Protein AF-A0A2M9P3X7-F1 (afdb_monomer_lite)

Secondary structure (DSSP, 8-state):
-HHHHHHHHHHHHHHTTBSSTT-SSB-TT--HHHHHHHHHHHHHSPSSHHHHHHHHHHHHHHHHHHHHHHHHHHHHHHHHHHHTTBSSTT--SB-TT--HHHHHHHHHHH-

Foldseek 3Di:
DVLVVLLVVLVCLLCQQAPHPVLQHGDPPRDPVSLVVSVVSLVPHDDDDSSVVSVVSSVSSVVNNVVVVVVVVLVVVLVVLQQQQAPHPVSPHGDPPRDVVSVVVSVVSVD

Structure (mmCIF, N/CA/C/O backbone):
data_AF-A0A2M9P3X7-F1
#
_entry.id   AF-A0A2M9P3X7-F1
#
loop_
_atom_site.group_PDB
_atom_site.id
_atom_site.type_symbol
_atom_site.label_atom_id
_atom_site.label_alt_id
_atom_site.label_comp_id
_atom_site.label_asym_id
_atom_site.label_entity_id
_atom_site.label_seq_id
_atom_site.pdbx_PDB_ins_code
_atom_site.Cartn_x
_atom_site.Cartn_y
_atom_site.Cartn_z
_atom_site.occupancy
_atom_site.B_iso_or_equiv
_atom_site.auth_seq_id
_atom_site.auth_comp_id
_atom_site.auth_asym_id
_atom_site.auth_atom_id
_atom_site.pdbx_PDB_model_num
ATOM 1 N N . GLU A 1 1 ? -15.284 0.273 28.604 1.00 72.06 1 GLU A N 1
ATOM 2 C CA . GLU A 1 1 ? -13.844 0.484 28.878 1.00 72.06 1 GLU A CA 1
ATOM 3 C C . GLU A 1 1 ? -12.901 -0.375 28.037 1.00 72.06 1 GLU A C 1
ATOM 5 O O . GLU A 1 1 ? -12.272 0.196 27.159 1.00 72.06 1 GLU A O 1
ATOM 10 N N . GLU A 1 2 ? -12.766 -1.693 28.238 1.00 82.50 2 GLU A N 1
ATOM 11 C CA . GLU A 1 2 ? -11.748 -2.477 27.496 1.00 82.50 2 GLU A CA 1
ATOM 12 C C . GLU A 1 2 ? -12.079 -2.642 26.002 1.00 82.50 2 GLU A C 1
ATOM 14 O O . GLU A 1 2 ? -11.271 -2.272 25.156 1.00 82.50 2 GLU A O 1
ATOM 19 N N . ALA A 1 3 ? -13.306 -3.052 25.666 1.00 83.31 3 ALA A N 1
ATOM 20 C CA . ALA A 1 3 ? -13.748 -3.177 24.271 1.00 83.31 3 ALA A CA 1
ATOM 21 C C . ALA A 1 3 ? -13.708 -1.843 23.494 1.00 83.31 3 ALA A C 1
ATOM 23 O O . ALA A 1 3 ? -13.376 -1.813 22.313 1.00 83.31 3 ALA A O 1
ATOM 24 N N . GLU A 1 4 ? -13.999 -0.719 24.156 1.00 89.25 4 GLU A N 1
ATOM 25 C CA . GLU A 1 4 ? -13.899 0.616 23.545 1.00 89.25 4 GLU A CA 1
ATOM 26 C C . GLU A 1 4 ? -12.440 1.019 23.306 1.00 89.25 4 GLU A C 1
ATOM 28 O O . GLU A 1 4 ? -12.136 1.640 22.288 1.00 89.25 4 GLU A O 1
ATOM 33 N N . LYS A 1 5 ? -11.518 0.644 24.207 1.00 92.44 5 LYS A N 1
ATOM 34 C CA . LYS A 1 5 ? -10.079 0.838 23.986 1.00 92.44 5 LYS A CA 1
ATOM 35 C C . LYS A 1 5 ? -9.573 0.009 22.815 1.00 92.44 5 LYS A C 1
ATOM 37 O O . LYS A 1 5 ? -8.822 0.538 22.003 1.00 92.44 5 LYS A O 1
ATOM 42 N N . GLU A 1 6 ? -9.982 -1.252 22.713 1.00 93.94 6 GLU A N 1
ATOM 43 C CA . GLU A 1 6 ? -9.617 -2.109 21.580 1.00 93.94 6 GLU A CA 1
ATOM 44 C C . GLU A 1 6 ? -10.154 -1.550 20.261 1.00 93.94 6 GLU A C 1
ATOM 46 O O . GLU A 1 6 ? -9.425 -1.491 19.272 1.00 93.94 6 GLU A O 1
ATOM 51 N N . GLN A 1 7 ? -11.398 -1.065 20.253 1.00 94.56 7 GLN A N 1
ATOM 52 C CA . GLN A 1 7 ? -11.996 -0.426 19.084 1.00 94.56 7 GLN A CA 1
ATOM 53 C C . GLN A 1 7 ? -11.255 0.857 18.689 1.00 94.56 7 GLN A C 1
ATOM 55 O O . GLN A 1 7 ? -10.978 1.063 17.507 1.00 94.56 7 GLN A O 1
ATOM 60 N N . ALA A 1 8 ? -10.889 1.700 19.658 1.00 96.50 8 ALA A N 1
ATOM 61 C CA . ALA A 1 8 ? -10.112 2.910 19.409 1.00 96.50 8 ALA A CA 1
ATOM 62 C C . ALA A 1 8 ? -8.691 2.602 18.903 1.00 96.50 8 ALA A C 1
ATOM 64 O O . ALA A 1 8 ? -8.217 3.273 17.986 1.00 96.50 8 ALA A O 1
ATOM 65 N N . ASP A 1 9 ? -8.026 1.582 19.455 1.00 97.06 9 ASP A N 1
ATOM 66 C CA . ASP A 1 9 ? -6.707 1.122 19.002 1.00 97.06 9 ASP A CA 1
ATOM 67 C C . ASP A 1 9 ? -6.764 0.582 17.568 1.00 97.06 9 ASP A C 1
ATOM 69 O O . ASP A 1 9 ? -5.980 1.006 16.717 1.00 97.06 9 ASP A O 1
ATOM 73 N N . ALA A 1 10 ? -7.730 -0.291 17.271 1.00 97.94 10 ALA A N 1
ATOM 74 C CA . ALA A 1 10 ? -7.929 -0.836 15.932 1.00 97.94 10 ALA A CA 1
ATOM 75 C C . ALA A 1 10 ? -8.238 0.271 14.919 1.00 97.94 10 ALA A C 1
ATOM 77 O O . ALA A 1 10 ? -7.602 0.331 13.867 1.00 97.94 10 ALA A O 1
ATOM 78 N N . LYS A 1 11 ? -9.148 1.192 15.258 1.00 98.06 11 LYS A N 1
ATOM 79 C CA . LYS A 1 11 ? -9.461 2.349 14.416 1.00 98.06 11 LYS A CA 1
ATOM 80 C C . LYS A 1 11 ? -8.215 3.183 14.141 1.00 98.06 11 LYS A C 1
ATOM 82 O O . LYS A 1 11 ? -7.917 3.455 12.984 1.00 98.06 11 LYS A O 1
ATOM 87 N N . LYS A 1 12 ? -7.454 3.532 15.183 1.00 97.88 12 LYS A N 1
ATOM 88 C CA . LYS A 1 12 ? -6.229 4.321 15.038 1.00 97.88 12 LYS A CA 1
ATOM 89 C C . LYS A 1 12 ? -5.220 3.624 14.127 1.00 97.88 12 LYS A C 1
ATOM 91 O O . LYS A 1 12 ? -4.704 4.266 13.224 1.00 97.88 1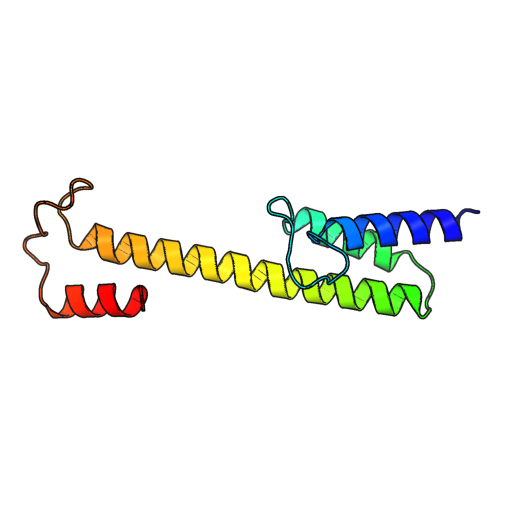2 LYS A O 1
ATOM 96 N N . LYS A 1 13 ? -4.958 2.330 14.333 1.00 98.12 13 LYS A N 1
ATOM 97 C CA . LYS A 1 13 ? -4.005 1.560 13.516 1.00 98.12 13 LYS A CA 1
ATOM 98 C C . LYS A 1 13 ? -4.408 1.494 12.050 1.00 98.12 13 LYS A C 1
ATOM 100 O O . LYS A 1 13 ? -3.545 1.644 11.198 1.00 98.12 13 LYS A O 1
ATOM 105 N N . VAL A 1 14 ? -5.694 1.288 11.769 1.00 98.50 14 VAL A N 1
ATOM 106 C CA . VAL A 1 14 ? -6.221 1.231 10.399 1.00 98.50 14 VAL A CA 1
ATOM 107 C C . VAL A 1 14 ? -6.158 2.601 9.732 1.00 98.50 14 VAL A C 1
ATOM 109 O O . VAL A 1 14 ? -5.634 2.706 8.630 1.00 98.50 14 VAL A O 1
ATOM 112 N N . GLU A 1 15 ? -6.642 3.654 10.392 1.00 98.00 15 GLU A N 1
ATOM 113 C CA . GLU A 1 15 ? -6.629 5.014 9.835 1.00 98.00 15 GLU A CA 1
ATOM 114 C C . GLU A 1 15 ? -5.189 5.537 9.672 1.00 98.00 15 GLU A C 1
ATOM 116 O O . GLU A 1 15 ? -4.890 6.231 8.703 1.00 98.00 15 GLU A O 1
ATOM 121 N N . ASP A 1 16 ? -4.256 5.120 10.538 1.00 98.00 16 ASP A N 1
ATOM 122 C CA . ASP A 1 16 ? -2.838 5.474 10.432 1.00 98.00 16 ASP A CA 1
ATOM 123 C C . ASP A 1 16 ? -2.124 4.875 9.211 1.00 98.00 16 ASP A C 1
ATOM 125 O O . ASP A 1 16 ? -1.042 5.370 8.877 1.00 98.00 16 ASP A O 1
ATOM 129 N N . LEU A 1 17 ? -2.703 3.877 8.531 1.00 98.44 17 LEU A N 1
ATOM 130 C CA . LEU A 1 17 ? -2.166 3.345 7.270 1.00 98.44 17 LEU A CA 1
ATOM 131 C C . LEU A 1 17 ? -2.293 4.351 6.115 1.00 98.44 17 LEU A C 1
ATOM 133 O O . LEU A 1 17 ? -1.519 4.284 5.154 1.00 98.44 17 LEU A O 1
ATOM 137 N N . PHE A 1 18 ? -3.245 5.281 6.207 1.00 98.62 18 PHE A N 1
ATOM 138 C CA . PHE A 1 18 ? -3.641 6.180 5.127 1.00 98.62 18 PHE A CA 1
ATOM 139 C C . PHE A 1 18 ? -3.190 7.615 5.370 1.00 98.62 18 PHE A C 1
ATOM 141 O O . PHE A 1 18 ? -2.984 8.042 6.505 1.00 98.62 18 PHE A O 1
ATOM 148 N N . THR A 1 19 ? -3.015 8.384 4.300 1.00 98.12 19 THR A N 1
ATOM 149 C CA . THR A 1 19 ? -2.590 9.789 4.405 1.00 98.12 19 THR A CA 1
ATOM 150 C C . THR A 1 19 ? -3.661 10.688 5.007 1.00 98.12 19 THR A C 1
ATOM 152 O O . THR A 1 19 ? -3.329 11.674 5.665 1.00 98.12 19 THR A O 1
ATOM 155 N N . ASP A 1 20 ? -4.930 10.363 4.771 1.00 97.00 20 ASP A N 1
ATOM 156 C CA . ASP A 1 20 ? -6.080 11.119 5.243 1.00 97.00 20 ASP A CA 1
ATOM 157 C C . ASP A 1 20 ? -7.330 10.225 5.384 1.00 97.00 20 ASP A C 1
ATOM 159 O O . ASP A 1 20 ? -7.293 9.009 5.198 1.00 97.00 20 ASP A O 1
ATOM 163 N N . ASN A 1 21 ? -8.459 10.857 5.712 1.00 96.00 21 ASN A N 1
ATOM 164 C CA . ASN A 1 21 ? -9.741 10.190 5.944 1.00 96.00 21 ASN A CA 1
ATOM 165 C C . ASN A 1 21 ? -10.496 9.802 4.658 1.00 96.00 21 ASN A C 1
ATOM 167 O O . ASN A 1 21 ? -11.663 9.415 4.745 1.00 96.00 21 ASN A O 1
ATOM 171 N N . LYS A 1 22 ? -9.899 9.961 3.471 1.00 97.19 22 LYS A N 1
ATOM 172 C CA . LYS A 1 22 ? -10.470 9.447 2.216 1.00 97.19 22 LYS A CA 1
ATOM 173 C C . LYS A 1 22 ? -10.125 7.984 1.998 1.00 97.19 22 LYS A C 1
ATOM 175 O O . LYS A 1 22 ? -10.840 7.315 1.263 1.00 97.19 22 LYS A O 1
ATOM 180 N N . PHE A 1 23 ? -9.061 7.510 2.648 1.00 97.00 23 PHE A N 1
ATOM 181 C CA . PHE A 1 23 ? -8.594 6.127 2.590 1.00 97.00 23 PHE A CA 1
ATOM 182 C C . PHE A 1 23 ? -8.239 5.634 1.174 1.00 97.00 23 PHE A C 1
ATOM 184 O O . PHE A 1 23 ? -8.193 4.436 0.925 1.00 97.00 23 PHE A O 1
ATOM 191 N N . ASP A 1 24 ? -7.933 6.555 0.258 1.00 96.94 24 ASP A N 1
ATOM 192 C CA . ASP A 1 24 ? -7.564 6.246 -1.130 1.00 96.94 24 ASP A CA 1
ATOM 193 C C . ASP A 1 24 ? -6.042 6.122 -1.337 1.00 96.94 24 ASP A C 1
ATOM 195 O O . ASP A 1 24 ? -5.584 5.594 -2.352 1.00 96.94 24 ASP A O 1
ATOM 199 N N . THR A 1 25 ? -5.251 6.590 -0.365 1.00 97.62 25 THR A N 1
ATOM 200 C CA . THR A 1 25 ? -3.797 6.726 -0.479 1.00 97.62 25 THR A CA 1
ATOM 201 C C . THR A 1 25 ? -3.100 6.272 0.803 1.00 97.62 25 THR A C 1
ATOM 203 O O . THR A 1 25 ? -3.439 6.701 1.908 1.00 97.62 25 THR A O 1
ATOM 206 N N . LEU A 1 26 ? -2.083 5.414 0.661 1.00 98.19 26 LEU A N 1
ATOM 207 C CA . LEU A 1 26 ? -1.261 4.940 1.777 1.00 98.19 26 LEU A CA 1
ATOM 208 C C . LEU A 1 26 ? -0.173 5.947 2.157 1.00 98.19 26 LEU A C 1
ATOM 210 O O . LEU A 1 26 ? 0.424 6.594 1.293 1.00 98.19 26 LEU A O 1
ATOM 214 N N . LYS A 1 27 ? 0.163 6.024 3.450 1.00 97.69 27 LYS A N 1
ATOM 215 C CA . LYS A 1 27 ? 1.386 6.717 3.883 1.00 97.69 27 LYS A CA 1
ATOM 216 C C . LYS A 1 27 ? 2.615 6.013 3.306 1.00 97.69 27 LYS A C 1
ATOM 218 O O . LYS A 1 27 ? 2.653 4.792 3.191 1.00 97.69 27 LYS A O 1
ATOM 223 N N . GLY A 1 28 ? 3.678 6.776 3.048 1.00 94.12 28 GLY A N 1
ATOM 224 C CA . GLY A 1 28 ? 4.948 6.216 2.566 1.00 94.12 28 GLY A CA 1
ATOM 225 C C . GLY A 1 28 ? 5.596 5.206 3.524 1.00 94.12 28 GLY A C 1
ATOM 226 O O . GLY A 1 28 ? 6.355 4.351 3.083 1.00 94.12 28 GLY A O 1
ATOM 227 N N . SER A 1 29 ? 5.275 5.275 4.821 1.00 94.19 29 SER A N 1
ATOM 228 C CA . SER A 1 29 ? 5.729 4.323 5.843 1.00 94.19 29 SER A CA 1
ATOM 229 C C . SER A 1 29 ? 4.882 3.050 5.932 1.00 94.19 29 SER A C 1
ATOM 231 O O . SER A 1 29 ? 5.250 2.138 6.670 1.00 94.19 29 SER A O 1
ATOM 233 N N . THR A 1 30 ? 3.739 2.987 5.245 1.00 97.56 30 THR A N 1
ATOM 234 C CA . THR A 1 30 ? 2.854 1.822 5.296 1.00 97.56 30 THR A CA 1
ATOM 235 C C . THR A 1 30 ? 3.471 0.672 4.511 1.00 97.56 30 THR A C 1
ATOM 237 O O . THR A 1 30 ? 3.746 0.786 3.318 1.00 97.56 30 THR A O 1
ATOM 240 N N . ASN A 1 31 ? 3.684 -0.443 5.203 1.00 97.31 31 ASN A N 1
ATOM 241 C CA . ASN A 1 31 ? 4.240 -1.682 4.673 1.00 97.31 31 ASN A CA 1
ATOM 242 C C . ASN A 1 31 ? 3.395 -2.877 5.142 1.00 97.31 31 ASN A C 1
ATOM 244 O O . ASN A 1 31 ? 2.439 -2.710 5.903 1.00 97.31 31 ASN A O 1
ATOM 248 N N . GLN A 1 32 ? 3.763 -4.087 4.714 1.00 96.88 32 GLN A N 1
ATOM 249 C CA . GLN A 1 32 ? 3.012 -5.296 5.055 1.00 96.88 32 GLN A CA 1
ATOM 250 C C . GLN A 1 32 ? 2.894 -5.509 6.572 1.00 96.88 32 GLN A C 1
ATOM 252 O O . GLN A 1 32 ? 1.821 -5.858 7.049 1.00 96.88 32 GLN A O 1
ATOM 257 N N . ALA A 1 33 ? 3.947 -5.211 7.342 1.00 98.00 33 ALA A N 1
ATOM 258 C CA . ALA A 1 33 ? 3.916 -5.344 8.798 1.00 98.00 33 ALA A CA 1
ATOM 259 C C . ALA A 1 33 ? 2.894 -4.393 9.446 1.00 98.00 33 ALA A C 1
ATOM 261 O O . ALA A 1 33 ? 2.112 -4.822 10.289 1.00 98.00 33 ALA A O 1
ATOM 262 N N . ALA A 1 34 ? 2.828 -3.131 9.008 1.00 98.25 34 ALA A N 1
ATOM 263 C CA . ALA A 1 34 ? 1.831 -2.177 9.499 1.00 98.25 34 ALA A CA 1
ATOM 264 C C . ALA A 1 34 ? 0.394 -2.631 9.179 1.00 98.25 34 ALA A C 1
ATOM 266 O O . ALA A 1 34 ? -0.502 -2.540 10.022 1.00 98.25 34 ALA A O 1
ATOM 267 N N . VAL A 1 35 ? 0.178 -3.168 7.974 1.00 98.44 35 VAL A N 1
ATOM 268 C CA . VAL A 1 35 ? -1.119 -3.719 7.556 1.00 98.44 35 VAL A CA 1
ATOM 269 C C . VAL A 1 35 ? -1.490 -4.958 8.381 1.00 98.44 35 VAL A C 1
ATOM 271 O O . VAL A 1 35 ? -2.642 -5.093 8.796 1.00 98.44 35 VAL A O 1
ATOM 274 N N . ASP A 1 36 ? -0.530 -5.838 8.664 1.00 98.50 36 ASP A N 1
ATOM 275 C CA . ASP A 1 36 ? -0.738 -7.042 9.474 1.00 98.50 36 ASP A CA 1
ATOM 276 C C . ASP A 1 36 ? -1.048 -6.699 10.938 1.00 98.50 36 ASP A C 1
ATOM 278 O O . ASP A 1 36 ? -1.941 -7.299 11.543 1.00 98.50 36 ASP A O 1
ATOM 282 N N . GLU A 1 37 ? -0.381 -5.690 11.504 1.00 98.31 37 GLU A N 1
ATOM 283 C CA . GLU A 1 37 ? -0.678 -5.173 12.843 1.00 98.31 37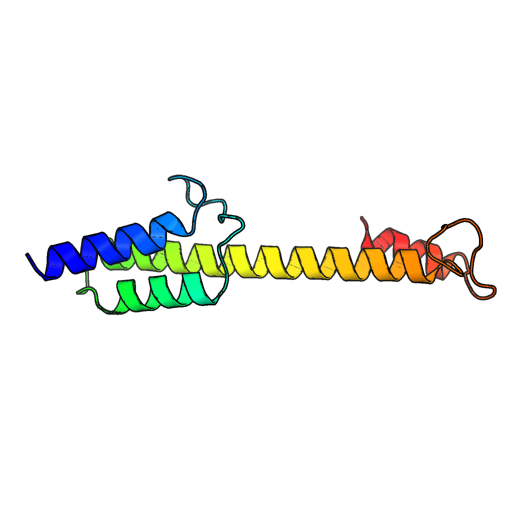 GLU A CA 1
ATOM 284 C C . GLU A 1 37 ? -2.100 -4.602 12.936 1.00 98.31 37 GLU A C 1
ATOM 286 O O . GLU A 1 37 ? -2.828 -4.890 13.896 1.00 98.31 37 GLU A O 1
ATOM 291 N N . ALA A 1 38 ? -2.525 -3.828 11.933 1.00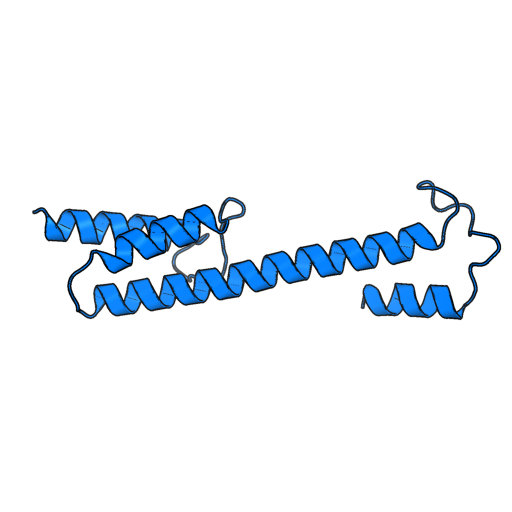 98.44 38 ALA A N 1
ATOM 292 C CA . ALA A 1 38 ? -3.885 -3.305 11.851 1.00 98.44 38 ALA A CA 1
ATOM 293 C C . ALA A 1 38 ? -4.912 -4.440 11.700 1.00 98.44 38 ALA A C 1
ATOM 295 O O . ALA A 1 38 ? -5.909 -4.478 12.424 1.00 98.44 38 ALA A O 1
ATOM 296 N N . GLN A 1 39 ? -4.637 -5.421 10.836 1.00 98.56 39 GLN A N 1
ATOM 297 C CA . GLN A 1 39 ? -5.473 -6.610 10.658 1.00 98.56 39 GLN A CA 1
ATOM 298 C C . GLN A 1 39 ? -5.634 -7.398 11.964 1.00 98.56 39 GLN A C 1
ATOM 300 O O . GLN A 1 39 ? -6.740 -7.835 12.296 1.00 98.56 39 GLN A O 1
ATOM 305 N N . ALA A 1 40 ? -4.549 -7.580 12.717 1.00 98.38 40 ALA A N 1
ATOM 306 C CA . ALA A 1 40 ? -4.578 -8.270 13.998 1.00 98.38 40 ALA A CA 1
ATOM 307 C C . ALA A 1 40 ? -5.422 -7.514 15.036 1.00 98.38 40 ALA A C 1
ATOM 309 O O . ALA A 1 40 ? -6.151 -8.147 15.799 1.00 98.38 40 ALA A O 1
ATOM 310 N N . ALA A 1 41 ? -5.362 -6.178 15.052 1.00 98.00 41 ALA A N 1
ATOM 311 C CA . ALA A 1 41 ? -6.202 -5.359 15.924 1.00 98.00 41 ALA A CA 1
ATOM 312 C C . ALA A 1 41 ? -7.692 -5.477 15.556 1.00 98.00 41 ALA A C 1
ATOM 314 O O . ALA A 1 41 ? -8.517 -5.728 16.431 1.00 98.00 41 ALA A O 1
ATOM 315 N N . VAL A 1 42 ? -8.034 -5.406 14.264 1.00 98.25 42 VAL A N 1
ATOM 316 C CA . VAL A 1 42 ? -9.415 -5.586 13.775 1.00 98.25 42 VAL A CA 1
ATOM 317 C C . VAL A 1 42 ? -9.961 -6.976 14.112 1.00 98.25 42 VAL A C 1
ATOM 319 O O . VAL A 1 42 ? -11.116 -7.110 14.516 1.00 98.25 42 VAL A O 1
ATOM 322 N N . ASN A 1 43 ? -9.135 -8.020 14.011 1.00 97.62 43 ASN A N 1
ATOM 323 C CA . ASN A 1 43 ? -9.557 -9.395 14.291 1.00 97.62 43 ASN A CA 1
ATOM 324 C C . ASN A 1 43 ? -10.022 -9.608 15.737 1.00 97.62 43 ASN A C 1
ATOM 326 O O . ASN A 1 43 ? -10.925 -10.422 15.948 1.00 97.62 43 ASN A O 1
ATOM 330 N N . LYS A 1 44 ? -9.451 -8.867 16.696 1.00 96.12 44 LYS A N 1
ATOM 331 C CA . LYS A 1 44 ? -9.812 -8.929 18.122 1.00 96.12 44 LYS A CA 1
ATOM 332 C C . LYS A 1 44 ? -11.185 -8.334 18.422 1.00 96.12 44 LYS A C 1
ATOM 334 O O . LYS A 1 44 ? -11.804 -8.725 19.404 1.00 96.12 44 LYS A O 1
ATOM 339 N N . LEU A 1 45 ? -11.678 -7.431 17.572 1.00 95.88 45 LEU A N 1
ATOM 340 C CA . LEU A 1 45 ? -12.955 -6.768 17.807 1.00 95.88 45 LEU A CA 1
ATOM 341 C C . LEU A 1 45 ? -14.126 -7.762 17.769 1.00 95.88 45 LEU A C 1
ATOM 343 O O . LEU A 1 45 ? -14.109 -8.711 16.970 1.00 95.88 45 LEU A O 1
ATOM 347 N N . PRO A 1 46 ? -15.182 -7.531 18.567 1.00 94.94 46 PRO A N 1
ATOM 348 C CA . PRO A 1 46 ? -16.438 -8.251 18.411 1.00 94.94 46 PRO A CA 1
ATOM 349 C C . PRO A 1 46 ? -17.057 -7.964 17.035 1.00 94.94 46 PRO A C 1
ATOM 351 O O . PRO A 1 46 ? -16.770 -6.949 16.399 1.00 94.94 46 PRO A O 1
ATOM 354 N N . ALA A 1 47 ? -17.912 -8.872 16.563 1.00 95.81 47 ALA A N 1
ATOM 355 C CA . ALA A 1 47 ? -18.648 -8.659 15.321 1.00 95.81 47 ALA A CA 1
ATOM 356 C C . ALA A 1 47 ? -19.537 -7.410 15.423 1.00 95.81 47 ALA A C 1
ATOM 358 O O . ALA A 1 47 ? -20.183 -7.178 16.447 1.00 95.81 47 ALA A O 1
ATOM 359 N N . GLY A 1 48 ? -19.577 -6.618 14.355 1.00 96.06 48 GLY A N 1
ATOM 360 C CA . GLY A 1 48 ? -20.366 -5.397 14.298 1.00 96.06 48 GLY A CA 1
ATOM 361 C C . GLY A 1 48 ? -19.898 -4.459 13.194 1.00 96.06 48 GLY A C 1
ATOM 362 O O . GLY A 1 48 ? -18.823 -4.635 12.622 1.00 96.06 48 GLY A O 1
ATOM 363 N N . ALA A 1 49 ? -20.694 -3.418 12.950 1.00 96.56 49 ALA A N 1
ATOM 364 C CA . ALA A 1 49 ? -20.492 -2.496 11.836 1.00 96.56 49 ALA A CA 1
ATOM 365 C C . ALA A 1 49 ? -19.098 -1.845 11.815 1.00 96.56 49 ALA A C 1
ATOM 367 O O . ALA A 1 49 ? -18.531 -1.656 10.742 1.00 96.56 49 ALA A O 1
ATOM 368 N N . GLU A 1 50 ? -18.515 -1.533 12.979 1.00 95.56 50 GLU A N 1
ATOM 369 C CA . GLU A 1 50 ? -17.163 -0.963 13.015 1.00 95.56 50 GLU A CA 1
ATOM 370 C C . GLU A 1 50 ? -16.101 -1.989 12.610 1.00 95.56 50 GLU A C 1
ATOM 372 O O . GLU A 1 50 ? -15.195 -1.649 11.857 1.00 95.56 50 GLU A O 1
ATOM 377 N N . LYS A 1 51 ? -16.215 -3.251 13.048 1.00 97.19 51 LYS A N 1
ATOM 378 C CA . LYS A 1 51 ? -15.288 -4.306 12.617 1.00 97.19 51 LYS A CA 1
ATOM 379 C C . LYS A 1 51 ? -15.357 -4.487 11.104 1.00 97.19 51 LYS A C 1
ATOM 381 O O . LYS A 1 51 ? -14.312 -4.548 10.465 1.00 97.19 51 LYS A O 1
ATOM 386 N N . ASP A 1 52 ? -16.561 -4.507 10.541 1.00 98.38 52 ASP A N 1
ATOM 387 C CA . ASP A 1 52 ? -16.765 -4.648 9.097 1.00 98.38 52 ASP A CA 1
ATOM 388 C C . ASP A 1 52 ? -16.181 -3.451 8.331 1.00 98.38 52 ASP A C 1
ATOM 390 O O . ASP A 1 52 ? -15.456 -3.631 7.350 1.00 98.38 52 ASP A O 1
ATOM 394 N N . ARG A 1 53 ? -16.416 -2.223 8.817 1.00 97.94 53 ARG A N 1
ATOM 395 C CA . ARG A 1 53 ? -15.816 -0.998 8.263 1.00 97.94 53 ARG A CA 1
ATOM 396 C C . ARG A 1 53 ? -14.290 -1.077 8.274 1.00 97.94 53 ARG A C 1
ATOM 398 O O . ARG A 1 53 ? -13.661 -0.864 7.239 1.00 97.94 53 ARG A O 1
ATOM 405 N N . LEU A 1 54 ? -13.692 -1.379 9.424 1.00 98.44 54 LEU A N 1
ATOM 406 C CA . LEU A 1 54 ? -12.239 -1.442 9.572 1.00 98.44 54 LEU A CA 1
ATOM 407 C C . LEU A 1 54 ? -11.631 -2.586 8.752 1.00 98.44 54 LEU A C 1
ATOM 409 O O . LEU A 1 54 ? -10.562 -2.419 8.172 1.00 98.44 54 LEU A O 1
ATOM 413 N N . GLN A 1 55 ? -12.319 -3.722 8.640 1.00 98.56 55 GLN A N 1
ATOM 414 C CA . GLN A 1 55 ? -11.885 -4.839 7.804 1.00 98.56 55 GLN A CA 1
ATOM 415 C C . GLN A 1 55 ? -11.860 -4.466 6.318 1.00 98.56 55 GLN A C 1
ATOM 417 O O . GLN A 1 55 ? -10.922 -4.846 5.614 1.00 98.56 55 GLN A O 1
ATOM 422 N N . ASN A 1 56 ? -12.850 -3.705 5.843 1.00 98.50 56 ASN A N 1
ATOM 423 C CA . ASN A 1 56 ? -12.868 -3.201 4.470 1.00 98.50 56 ASN A CA 1
ATOM 424 C C . ASN A 1 56 ? -11.690 -2.259 4.205 1.00 98.50 56 ASN A C 1
ATOM 426 O O . ASN A 1 56 ? -10.993 -2.438 3.211 1.00 98.50 56 ASN A O 1
ATOM 430 N N . LEU A 1 57 ? -11.406 -1.338 5.130 1.00 98.50 57 LEU A N 1
ATOM 431 C CA . LEU A 1 57 ? -10.250 -0.443 5.024 1.00 98.50 57 LEU A CA 1
ATOM 432 C C . LEU A 1 57 ? -8.921 -1.211 5.027 1.00 98.50 57 LEU A C 1
ATOM 434 O O . LEU A 1 57 ? -8.030 -0.908 4.242 1.00 98.50 57 LEU A O 1
ATOM 438 N N . VAL A 1 58 ? -8.777 -2.250 5.854 1.00 98.62 58 VAL A N 1
ATOM 439 C CA . VAL A 1 58 ? -7.580 -3.110 5.824 1.00 98.62 58 VAL A CA 1
ATOM 440 C C . VAL A 1 58 ? -7.437 -3.827 4.479 1.00 98.62 58 VAL A C 1
ATOM 442 O O . VAL A 1 58 ? -6.324 -3.961 3.973 1.00 98.62 58 VAL A O 1
ATOM 445 N N . ASN A 1 59 ? -8.536 -4.292 3.882 1.00 98.50 59 ASN A N 1
ATOM 446 C CA . ASN A 1 59 ? -8.497 -4.926 2.563 1.00 98.50 59 ASN A CA 1
ATOM 447 C C . ASN A 1 59 ? -8.101 -3.926 1.469 1.00 98.50 59 ASN A C 1
ATOM 449 O O . ASN A 1 59 ? -7.239 -4.235 0.650 1.00 98.50 59 ASN A O 1
ATOM 453 N N . GLU A 1 60 ? -8.647 -2.713 1.512 1.00 98.06 60 GLU A N 1
ATOM 454 C CA . GLU A 1 60 ? -8.268 -1.627 0.606 1.00 98.06 60 GLU A CA 1
ATOM 455 C C . GLU A 1 60 ? -6.786 -1.260 0.755 1.00 98.06 60 GLU A C 1
ATOM 457 O O . GLU A 1 60 ? -6.068 -1.166 -0.241 1.00 98.06 60 GLU A O 1
ATOM 462 N N . ALA A 1 61 ? -6.277 -1.186 1.989 1.00 98.31 61 ALA A N 1
ATOM 463 C CA . ALA A 1 61 ? -4.857 -0.967 2.243 1.00 98.31 61 ALA A CA 1
ATOM 464 C C . ALA A 1 61 ? -3.972 -2.076 1.647 1.00 98.31 61 ALA A C 1
ATOM 466 O O . ALA A 1 61 ? -2.924 -1.776 1.076 1.00 98.31 61 ALA A O 1
ATOM 467 N N . LYS A 1 62 ? -4.383 -3.351 1.725 1.00 98.31 62 LYS A N 1
ATOM 468 C CA . LYS A 1 62 ? -3.655 -4.468 1.091 1.00 98.31 62 LYS A CA 1
ATOM 469 C C . LYS A 1 62 ? -3.609 -4.324 -0.427 1.00 98.31 62 LYS A C 1
ATOM 471 O O . LYS A 1 62 ? -2.565 -4.567 -1.028 1.00 98.31 62 LYS A O 1
ATOM 476 N N . ASP A 1 63 ? -4.720 -3.944 -1.047 1.00 98.06 63 ASP A N 1
ATOM 477 C CA . ASP A 1 63 ? -4.788 -3.789 -2.500 1.00 98.06 63 ASP A CA 1
ATOM 478 C C . ASP A 1 63 ? -3.967 -2.589 -2.980 1.00 98.06 63 ASP A C 1
ATOM 480 O O . ASP A 1 63 ? -3.249 -2.689 -3.978 1.00 98.06 63 ASP A O 1
ATOM 484 N N . LEU A 1 64 ? -4.009 -1.474 -2.248 1.00 97.94 64 LEU A N 1
ATOM 485 C CA . LEU A 1 64 ? -3.161 -0.311 -2.507 1.00 97.94 64 LEU A CA 1
ATOM 486 C C . LEU A 1 64 ? -1.673 -0.637 -2.331 1.00 97.94 64 LEU A C 1
ATOM 488 O O . LEU A 1 64 ? -0.864 -0.237 -3.169 1.00 97.94 64 LEU A O 1
ATOM 492 N N . LEU A 1 65 ? -1.306 -1.393 -1.291 1.00 97.38 65 LEU A N 1
ATOM 493 C CA . LEU A 1 65 ? 0.082 -1.784 -1.047 1.00 97.38 65 LEU A CA 1
ATOM 494 C C . LEU A 1 65 ? 0.610 -2.665 -2.182 1.00 97.38 65 LEU A C 1
ATOM 496 O O . LEU A 1 65 ? 1.664 -2.369 -2.737 1.00 97.38 65 LEU A O 1
ATOM 500 N N . LYS A 1 66 ? -0.162 -3.671 -2.609 1.00 97.00 66 LYS A N 1
ATOM 501 C CA . LYS A 1 66 ? 0.197 -4.515 -3.759 1.00 97.00 66 LYS A CA 1
ATOM 502 C C . LYS A 1 66 ? 0.364 -3.707 -5.042 1.00 97.00 66 LYS A C 1
ATOM 504 O O . LYS A 1 66 ? 1.298 -3.950 -5.799 1.00 97.00 66 LYS A O 1
ATOM 509 N N . LYS A 1 67 ? -0.527 -2.744 -5.305 1.00 95.69 67 LYS A N 1
ATOM 510 C CA . LYS A 1 67 ? -0.407 -1.852 -6.471 1.00 95.69 67 LYS A CA 1
ATOM 511 C C . LYS A 1 67 ? 0.867 -1.013 -6.404 1.00 95.69 67 LYS A C 1
ATOM 513 O O . LYS A 1 67 ? 1.537 -0.867 -7.420 1.00 95.69 67 LYS A O 1
ATOM 518 N N . LYS A 1 68 ? 1.211 -0.491 -5.224 1.00 92.88 68 LYS A N 1
ATOM 519 C CA . LYS A 1 68 ? 2.451 0.262 -4.998 1.00 92.88 68 LYS A CA 1
ATOM 520 C C . LYS A 1 68 ? 3.685 -0.607 -5.244 1.00 92.88 68 LYS A C 1
ATOM 522 O O . LYS A 1 68 ? 4.561 -0.195 -5.992 1.00 92.88 68 LYS A O 1
ATOM 527 N N . GLU A 1 69 ? 3.730 -1.807 -4.672 1.00 92.62 69 GLU A N 1
ATOM 528 C CA . GLU A 1 69 ? 4.835 -2.758 -4.865 1.00 92.62 69 GLU A CA 1
ATOM 529 C C . GLU A 1 69 ? 4.986 -3.166 -6.336 1.00 92.62 69 GLU A C 1
ATOM 531 O O . GLU A 1 69 ? 6.098 -3.227 -6.857 1.00 92.62 69 GLU A O 1
ATOM 536 N N . GLN A 1 70 ? 3.868 -3.399 -7.028 1.00 93.25 70 GLN A N 1
ATOM 537 C CA . GLN A 1 70 ? 3.882 -3.713 -8.452 1.00 93.25 70 GLN A CA 1
ATOM 538 C C . GLN A 1 70 ? 4.391 -2.529 -9.282 1.00 93.25 70 GLN A C 1
ATOM 540 O O . GLN A 1 70 ? 5.257 -2.723 -10.125 1.00 93.25 70 GLN A O 1
ATOM 545 N N . ALA A 1 71 ? 3.930 -1.307 -9.004 1.00 90.56 71 ALA A N 1
ATOM 546 C CA . ALA A 1 71 ? 4.400 -0.110 -9.698 1.00 90.56 71 ALA A CA 1
ATOM 547 C C . ALA A 1 71 ? 5.901 0.151 -9.470 1.00 90.56 71 ALA A C 1
ATOM 549 O O . ALA A 1 71 ? 6.613 0.507 -10.406 1.00 90.56 71 ALA A O 1
ATOM 550 N N . GLU A 1 72 ? 6.403 -0.060 -8.249 1.00 90.81 72 GLU A N 1
ATOM 551 C CA . GLU A 1 72 ? 7.837 0.038 -7.939 1.00 90.81 72 GLU A CA 1
ATOM 552 C C . GLU A 1 72 ? 8.652 -1.007 -8.705 1.00 90.81 72 GLU A C 1
ATOM 554 O O . GLU A 1 72 ? 9.720 -0.697 -9.242 1.00 90.81 72 GLU A O 1
ATOM 559 N N . LYS A 1 73 ? 8.137 -2.236 -8.799 1.00 90.81 73 LYS A N 1
ATOM 560 C CA . LYS A 1 73 ? 8.761 -3.300 -9.583 1.00 90.81 73 LYS A CA 1
ATOM 561 C C . LYS A 1 73 ? 8.772 -2.967 -11.074 1.00 90.81 73 LYS A C 1
ATOM 563 O O . LYS A 1 73 ? 9.822 -3.077 -11.698 1.00 90.81 73 LYS A O 1
ATOM 568 N N . ASP A 1 74 ? 7.649 -2.518 -11.624 1.00 90.69 74 ASP A N 1
ATOM 569 C CA . ASP A 1 74 ? 7.531 -2.152 -13.037 1.00 90.69 74 ASP A CA 1
ATOM 570 C C . ASP A 1 74 ? 8.481 -0.995 -13.377 1.00 90.69 74 ASP A C 1
ATOM 572 O O . ASP A 1 74 ? 9.187 -1.040 -14.384 1.00 90.69 74 ASP A O 1
ATOM 576 N N . GLN A 1 75 ? 8.595 0.000 -12.491 1.00 91.25 75 GLN A N 1
ATOM 577 C CA . GLN A 1 75 ? 9.548 1.097 -12.649 1.00 91.25 75 GLN A CA 1
ATOM 578 C C . GLN A 1 75 ? 11.004 0.612 -12.600 1.00 91.25 75 GLN A C 1
ATOM 580 O O . GLN A 1 75 ? 11.833 1.070 -13.391 1.00 91.25 75 GLN A O 1
ATOM 585 N N . ALA A 1 76 ? 11.336 -0.305 -11.688 1.00 91.62 76 ALA A N 1
ATOM 586 C CA . ALA A 1 76 ? 12.674 -0.881 -11.592 1.00 91.62 76 ALA A CA 1
ATOM 587 C C . ALA A 1 76 ? 13.024 -1.720 -12.833 1.00 91.62 76 ALA A C 1
ATOM 589 O O . ALA A 1 76 ? 14.129 -1.590 -13.367 1.00 91.62 76 ALA A O 1
ATOM 590 N N . ASP A 1 77 ? 12.081 -2.523 -13.326 1.00 90.69 77 ASP A N 1
ATOM 591 C CA . ASP A 1 77 ? 12.235 -3.338 -14.532 1.00 90.69 77 ASP A CA 1
ATOM 592 C C . ASP A 1 77 ? 12.395 -2.451 -15.779 1.00 90.69 77 ASP A C 1
ATOM 594 O O . ASP A 1 77 ? 13.289 -2.690 -16.598 1.00 90.69 77 ASP A O 1
ATOM 598 N N . ALA A 1 78 ? 11.602 -1.382 -15.899 1.00 92.00 78 ALA A N 1
ATOM 599 C CA . ALA A 1 78 ? 11.724 -0.395 -16.970 1.00 92.00 78 ALA A CA 1
ATOM 600 C C . ALA A 1 78 ? 13.082 0.326 -16.930 1.00 92.00 78 ALA A C 1
ATOM 602 O O . ALA A 1 78 ? 13.784 0.390 -17.942 1.00 92.00 78 ALA A O 1
ATOM 603 N N . LYS A 1 79 ? 13.504 0.797 -15.748 1.00 92.38 79 LYS A N 1
ATOM 604 C CA . LYS A 1 79 ? 14.818 1.426 -15.540 1.00 92.38 79 LYS A CA 1
ATOM 605 C C . LYS A 1 79 ? 15.952 0.486 -15.937 1.00 92.38 79 LYS A C 1
ATOM 607 O O . LYS A 1 79 ? 16.849 0.898 -16.666 1.00 92.38 79 LYS A O 1
ATOM 612 N N . LYS A 1 80 ? 15.883 -0.780 -15.520 1.00 91.19 80 LYS A N 1
ATOM 61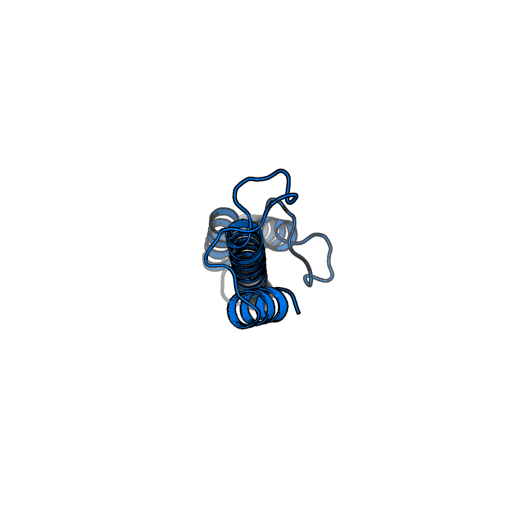3 C CA . LYS A 1 80 ? 16.884 -1.791 -15.865 1.00 91.19 80 LYS A CA 1
ATOM 614 C C . LYS A 1 80 ? 16.948 -2.038 -17.371 1.00 91.19 80 LYS A C 1
ATOM 616 O O . LYS A 1 80 ? 18.044 -2.099 -17.916 1.00 91.19 80 LYS A O 1
ATOM 621 N N . LYS A 1 81 ? 15.804 -2.159 -18.054 1.00 90.38 81 LYS A N 1
ATOM 622 C CA . LYS A 1 81 ? 15.764 -2.327 -19.517 1.00 90.38 81 LYS A CA 1
ATOM 623 C C . LYS A 1 81 ? 16.418 -1.157 -20.247 1.00 90.38 81 LYS A C 1
ATOM 625 O O . LYS A 1 81 ? 17.156 -1.390 -21.196 1.00 90.38 81 LYS A O 1
ATOM 630 N N . VAL A 1 82 ? 16.180 0.074 -19.791 1.00 92.44 82 VAL A N 1
ATOM 631 C CA . VAL A 1 82 ? 16.819 1.270 -20.357 1.00 92.44 82 VAL A CA 1
ATOM 632 C C . VAL A 1 82 ? 18.323 1.270 -20.080 1.00 92.44 82 VAL A C 1
ATOM 634 O O . VAL A 1 82 ? 19.101 1.440 -21.013 1.00 92.44 82 VAL A O 1
ATOM 637 N N . GLU A 1 83 ? 18.750 1.030 -18.837 1.00 92.62 83 GLU A N 1
ATOM 638 C CA . GLU A 1 83 ? 20.173 0.935 -18.463 1.00 92.62 83 GLU A CA 1
ATOM 639 C C . GLU A 1 83 ? 20.902 -0.161 -19.251 1.00 92.62 83 GLU A C 1
ATOM 641 O O . GLU A 1 83 ? 22.043 0.024 -19.674 1.00 92.62 83 GLU A O 1
ATOM 646 N N . ASP A 1 84 ? 20.227 -1.277 -19.533 1.00 93.12 84 ASP A N 1
ATOM 647 C CA . ASP A 1 84 ? 20.790 -2.393 -20.284 1.00 93.12 84 ASP A CA 1
ATOM 648 C C . ASP A 1 84 ? 21.097 -2.072 -21.755 1.00 93.12 84 ASP A C 1
ATOM 650 O O . ASP A 1 84 ? 21.872 -2.817 -22.362 1.00 93.12 84 ASP A O 1
ATOM 654 N N . LEU A 1 85 ? 20.571 -0.977 -22.317 1.00 94.56 85 LEU A N 1
ATOM 655 C CA . LEU A 1 85 ? 20.913 -0.516 -23.668 1.00 94.56 85 LEU A CA 1
ATOM 656 C C . LEU A 1 85 ? 22.312 0.110 -23.744 1.00 94.56 85 LEU A C 1
ATOM 658 O O . LEU A 1 85 ? 22.902 0.143 -24.830 1.00 94.56 85 LEU A O 1
ATOM 662 N N . PHE A 1 86 ? 22.848 0.589 -22.618 1.00 96.19 86 PHE A N 1
ATOM 663 C CA . PHE A 1 86 ? 24.078 1.377 -22.547 1.00 96.19 86 PHE A CA 1
ATOM 664 C C . PHE A 1 86 ? 25.234 0.596 -21.929 1.00 96.19 86 PHE A C 1
ATOM 666 O O . PHE A 1 86 ? 25.050 -0.353 -21.170 1.00 96.19 86 PHE A O 1
ATOM 673 N N . THR A 1 87 ? 26.463 0.976 -22.265 1.00 95.06 87 THR A N 1
ATOM 674 C CA . THR A 1 87 ? 27.659 0.3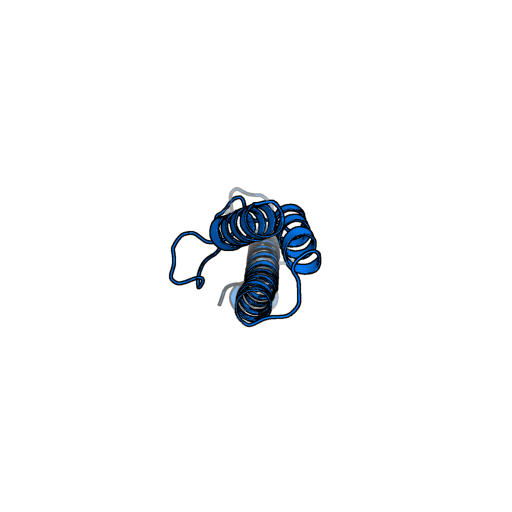39 -21.695 1.00 95.06 87 THR A CA 1
ATOM 675 C C . THR A 1 87 ? 27.862 0.681 -20.223 1.00 95.06 87 THR A C 1
ATOM 677 O O . THR A 1 87 ? 28.480 -0.102 -19.504 1.00 95.06 87 THR A O 1
ATOM 680 N N . ASP A 1 88 ? 27.366 1.839 -19.780 1.00 91.94 88 ASP A N 1
ATOM 681 C CA . ASP A 1 88 ? 27.440 2.311 -18.401 1.00 91.94 88 ASP A CA 1
ATOM 682 C C . ASP A 1 88 ? 26.311 3.314 -18.068 1.00 91.94 88 ASP A C 1
ATOM 684 O O . ASP A 1 88 ? 25.456 3.636 -18.895 1.00 91.94 88 ASP A O 1
ATOM 688 N N . ASN A 1 89 ? 26.334 3.834 -16.836 1.00 90.31 89 ASN A N 1
ATOM 689 C CA . ASN A 1 89 ? 25.346 4.783 -16.312 1.00 90.31 89 ASN A CA 1
ATOM 690 C C . ASN A 1 89 ? 25.566 6.242 -16.766 1.00 90.31 89 ASN A C 1
ATOM 692 O O . ASN A 1 89 ? 24.955 7.148 -16.198 1.00 90.31 89 ASN A O 1
ATOM 696 N N . LYS A 1 90 ? 26.466 6.514 -17.721 1.00 92.69 90 LYS A N 1
ATOM 697 C CA . LYS A 1 90 ? 26.599 7.849 -18.337 1.00 92.69 90 LYS A CA 1
ATOM 698 C C . LYS A 1 90 ? 25.638 8.035 -19.500 1.00 92.69 90 LYS A C 1
ATOM 700 O O . LYS A 1 90 ? 25.425 9.168 -19.921 1.00 92.69 90 LYS A O 1
ATOM 705 N N . PHE A 1 91 ? 25.060 6.937 -19.991 1.00 91.25 91 PHE A N 1
ATOM 706 C CA . PHE A 1 91 ? 24.084 6.930 -21.076 1.00 91.25 91 PHE A CA 1
ATOM 707 C C . PHE A 1 91 ? 24.603 7.588 -22.374 1.00 91.25 91 PHE A C 1
ATOM 709 O O . PHE A 1 91 ? 23.823 8.134 -23.150 1.00 91.25 91 PHE A O 1
ATOM 716 N N . ASP A 1 92 ? 25.922 7.550 -22.613 1.00 94.56 92 ASP A N 1
ATOM 717 C CA . ASP A 1 92 ? 26.573 8.158 -23.787 1.00 94.56 92 ASP A CA 1
ATOM 718 C C . ASP A 1 92 ? 26.880 7.148 -24.907 1.00 94.56 92 ASP A C 1
ATOM 720 O O . ASP A 1 92 ? 26.980 7.522 -26.077 1.00 94.56 92 ASP A O 1
ATOM 724 N N . THR A 1 93 ? 26.983 5.863 -24.561 1.00 95.81 93 THR A N 1
ATOM 725 C CA . THR A 1 93 ? 27.432 4.801 -25.461 1.00 95.81 93 THR A CA 1
ATOM 726 C C . THR A 1 93 ? 26.504 3.596 -25.359 1.00 95.81 93 THR A C 1
ATOM 728 O O . THR A 1 93 ? 26.303 3.036 -24.280 1.00 95.81 93 THR A O 1
ATOM 731 N N . LEU A 1 94 ? 25.939 3.170 -26.492 1.00 95.25 94 LEU A N 1
ATOM 732 C CA . LEU A 1 94 ? 25.125 1.956 -26.569 1.00 95.25 94 LEU A CA 1
ATOM 733 C C . LEU A 1 94 ? 26.004 0.700 -26.562 1.00 95.25 94 LEU A C 1
ATOM 735 O O . LEU A 1 94 ? 27.111 0.697 -27.108 1.00 95.25 94 LEU A O 1
ATOM 739 N N . LYS A 1 95 ? 25.499 -0.397 -25.988 1.00 93.44 95 LYS A N 1
ATOM 740 C CA . LYS A 1 95 ? 26.151 -1.707 -26.123 1.00 93.44 95 LYS A CA 1
ATOM 741 C C . LYS A 1 95 ? 26.185 -2.115 -27.598 1.00 93.44 95 LYS A C 1
ATOM 743 O O . LYS A 1 95 ? 25.254 -1.855 -28.354 1.00 93.44 95 LYS A O 1
ATOM 748 N N . GLY A 1 96 ? 27.241 -2.821 -28.004 1.00 90.00 96 GLY A N 1
ATOM 749 C CA . GLY A 1 96 ? 27.438 -3.224 -29.404 1.00 90.00 96 GLY A CA 1
ATOM 750 C C . GLY A 1 96 ? 26.363 -4.162 -29.972 1.00 90.00 96 GLY A C 1
ATOM 751 O O . GLY A 1 96 ? 26.293 -4.338 -31.183 1.00 90.00 96 GLY A O 1
ATOM 752 N N . ASN A 1 97 ? 25.530 -4.764 -29.119 1.00 88.38 97 ASN A N 1
ATOM 753 C CA . ASN A 1 97 ? 24.393 -5.603 -29.498 1.00 88.38 97 ASN A CA 1
ATOM 754 C C . ASN A 1 97 ? 23.031 -4.900 -29.354 1.00 88.38 97 ASN A C 1
ATOM 756 O O . ASN A 1 97 ? 22.007 -5.526 -29.625 1.00 88.38 97 ASN A O 1
ATOM 760 N N . THR A 1 98 ? 22.999 -3.634 -28.931 1.00 93.38 98 THR A N 1
ATOM 761 C CA . THR A 1 98 ? 21.765 -2.852 -28.874 1.00 93.38 98 THR A CA 1
ATOM 762 C C . THR A 1 98 ? 21.285 -2.569 -30.295 1.00 93.38 98 THR A C 1
ATOM 764 O O . THR A 1 98 ? 21.995 -1.973 -31.103 1.00 93.38 98 THR A O 1
ATOM 767 N N . ASN A 1 99 ? 20.070 -3.009 -30.605 1.00 93.06 99 ASN A N 1
ATOM 768 C CA . ASN A 1 99 ? 19.411 -2.795 -31.889 1.00 93.06 99 ASN A CA 1
ATOM 769 C C . ASN A 1 99 ? 18.057 -2.097 -31.681 1.00 93.06 99 ASN A C 1
ATOM 771 O O . ASN A 1 99 ? 17.624 -1.898 -30.547 1.00 93.06 99 ASN A O 1
ATOM 775 N N . GLN A 1 100 ? 17.381 -1.738 -32.776 1.00 92.94 100 GLN A N 1
ATOM 776 C CA . GLN A 1 100 ? 16.091 -1.047 -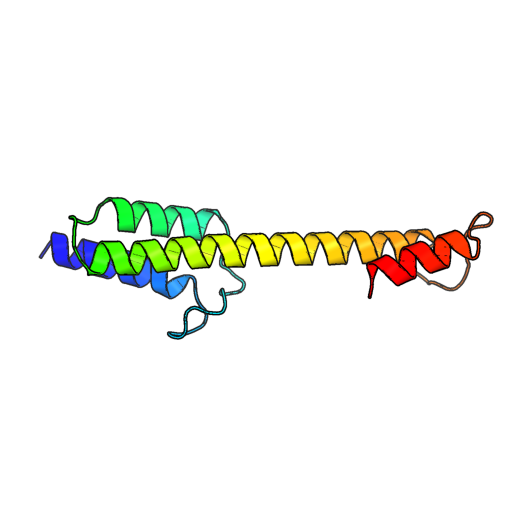32.697 1.00 92.94 100 GLN A CA 1
ATOM 777 C C . GLN A 1 100 ? 15.040 -1.854 -31.920 1.00 92.94 100 GLN A C 1
ATOM 779 O O . GLN A 1 100 ? 14.309 -1.275 -31.132 1.00 92.94 100 GLN A O 1
ATOM 784 N N . ALA A 1 101 ? 15.020 -3.184 -32.060 1.00 93.12 101 ALA A N 1
ATOM 785 C CA . ALA A 1 101 ? 14.085 -4.029 -31.318 1.00 93.12 101 ALA A CA 1
ATOM 786 C C . ALA A 1 101 ? 14.302 -3.936 -29.795 1.00 93.12 101 ALA A C 1
ATOM 788 O O . ALA A 1 101 ? 13.340 -3.799 -29.048 1.00 93.12 101 ALA A O 1
ATOM 789 N N . ALA A 1 102 ? 15.556 -3.923 -29.332 1.00 92.06 102 ALA A N 1
ATOM 790 C CA . ALA A 1 102 ? 15.877 -3.730 -27.917 1.00 92.06 102 ALA A CA 1
ATOM 791 C C . ALA A 1 102 ? 15.447 -2.340 -27.411 1.00 92.06 102 ALA A C 1
ATOM 793 O O . ALA A 1 102 ? 14.966 -2.211 -26.285 1.00 92.06 102 ALA A O 1
ATOM 794 N N . VAL A 1 103 ? 15.586 -1.305 -28.247 1.00 92.44 103 VAL A N 1
ATOM 795 C CA . VAL A 1 103 ? 15.109 0.053 -27.938 1.00 92.44 103 VAL A CA 1
ATOM 796 C C . VAL A 1 103 ? 13.581 0.088 -27.845 1.00 92.44 103 VAL A C 1
ATOM 798 O O . VAL A 1 103 ? 13.047 0.648 -26.889 1.00 92.44 103 VAL A O 1
ATOM 801 N N . ASP A 1 104 ? 12.877 -0.552 -28.779 1.00 93.69 104 ASP A N 1
ATOM 802 C CA . ASP A 1 104 ? 11.413 -0.615 -28.797 1.00 93.69 104 ASP A CA 1
ATOM 803 C C . ASP A 1 104 ? 10.867 -1.370 -27.568 1.00 93.69 104 ASP A C 1
ATOM 805 O O . ASP A 1 104 ? 9.902 -0.928 -26.943 1.00 93.69 104 ASP A O 1
ATOM 809 N N . GLU A 1 105 ? 11.514 -2.467 -27.158 1.00 90.00 105 GLU A N 1
ATOM 810 C CA . GLU A 1 105 ? 11.164 -3.223 -25.945 1.00 90.00 105 GLU A CA 1
ATOM 811 C C . GLU A 1 105 ? 11.373 -2.423 -24.652 1.00 90.00 105 GLU A C 1
ATOM 813 O O . GLU A 1 105 ? 10.577 -2.539 -23.712 1.00 90.00 105 GLU A O 1
ATOM 818 N N . ALA A 1 106 ? 12.445 -1.629 -24.581 1.00 90.81 106 ALA A N 1
ATOM 819 C CA . ALA A 1 106 ? 12.692 -0.739 -23.451 1.00 90.81 106 ALA A CA 1
ATOM 820 C C . ALA A 1 106 ? 11.672 0.407 -23.424 1.00 90.81 106 ALA A C 1
ATOM 822 O O . ALA A 1 106 ? 11.124 0.715 -22.368 1.00 90.81 106 ALA A O 1
ATOM 823 N N . GLN A 1 107 ? 11.351 0.986 -24.584 1.00 89.88 107 GLN A N 1
ATOM 824 C CA . GLN A 1 107 ? 10.354 2.047 -24.712 1.00 89.88 107 GLN A CA 1
ATOM 825 C C . GLN A 1 107 ? 8.950 1.572 -24.313 1.00 89.88 107 GLN A C 1
ATOM 827 O O . GLN A 1 107 ? 8.228 2.301 -23.634 1.00 89.88 107 GLN A O 1
ATOM 832 N N . ALA A 1 108 ? 8.576 0.347 -24.690 1.00 90.38 108 ALA A N 1
ATOM 833 C CA . ALA A 1 108 ? 7.302 -0.267 -24.318 1.00 90.38 108 ALA A CA 1
ATOM 834 C C . ALA A 1 108 ? 7.196 -0.605 -22.822 1.00 90.38 108 ALA A C 1
ATOM 836 O O . ALA A 1 108 ? 6.097 -0.799 -22.325 1.00 90.38 108 ALA A O 1
ATOM 837 N N . ALA A 1 109 ? 8.315 -0.699 -22.098 1.00 87.38 109 ALA A N 1
ATOM 838 C CA . ALA A 1 109 ? 8.302 -0.911 -20.650 1.00 87.38 109 ALA A CA 1
ATOM 839 C C . ALA A 1 109 ? 8.091 0.387 -19.851 1.00 87.38 109 ALA A C 1
ATOM 841 O O . ALA A 1 109 ? 7.800 0.322 -18.662 1.00 87.38 109 ALA A O 1
ATOM 842 N N . VAL A 1 110 ? 8.277 1.550 -20.485 1.00 85.56 110 VAL A N 1
ATOM 843 C CA . VAL A 1 110 ? 8.156 2.878 -19.857 1.00 85.56 110 VAL A CA 1
ATOM 844 C C . VAL A 1 110 ? 6.784 3.521 -20.117 1.00 85.56 110 VAL A C 1
ATOM 846 O O . VAL A 1 110 ? 6.367 4.376 -19.336 1.00 85.56 110 VAL A O 1
ATOM 849 N N . ASN A 1 111 ? 6.103 3.126 -21.198 1.00 72.38 111 ASN A N 1
ATOM 850 C CA . ASN A 1 111 ? 4.822 3.681 -21.660 1.00 72.38 111 ASN A CA 1
ATOM 851 C C . ASN A 1 111 ? 3.640 2.775 -21.313 1.00 72.38 111 ASN A C 1
ATOM 853 O O . ASN A 1 111 ? 2.562 3.335 -21.015 1.00 72.38 111 ASN A O 1
#

Radius of gyration: 21.59 Å; chains: 1; bounding box: 48×20×62 Å

Sequence (111 aa):
EEAEKEQADAKKKVEDLFTDNKFDTLKGSTNQAAVDEAQAAVNKLPAGAEKDRLQNLVNEAKDLLKKKEQAEKDQADAKKKVEDLFTDNKFDTLKGNTNQAAVDEAQAAVN

pLDDT: mean 94.45, std 4.63, range [72.06, 98.62]